Protein AF-A0ABD0JN03-F1 (afdb_monomer_lite)

Radius of gyration: 26.54 Å; chains: 1; bounding box: 59×42×80 Å

InterPro domains:
  IPR044917 DNA-directed primase/polymerase protein [PTHR31399] (2-122)

Sequence (162 aa):
MEGFTKSPYPEVDEFILHLVAADGRGGSIRRWRYFPEAEILSYDIVGYRFCYNIQRQHRSNNIKLIVDLKKGVWYQKCHDPDCQEVGFKSEEQPLPENTLLAHFFDSDFEEETPLGTADNQPAACGDFSAEETEEDAACLAALEETERRLASSDENHLIHDR

pLDDT: mean 76.83, std 19.13, range [36.06, 96.75]

Secondary structure (DSSP, 8-state):
-EESS--S-HHHHHHHHHHHHTTTT--EEEEEEEETTTTEEEEEEES--EETTTTEE-SSPPEEEEEETTTTEEEEEES-HHHHHTT--PPPEEPPGGGSHHHHTTT--------------------------HHHHHHHHHHHHHHHHHHTTTTS------

Structure (mmCIF, N/CA/C/O backbone):
data_AF-A0ABD0JN03-F1
#
_entry.id   AF-A0ABD0JN03-F1
#
loop_
_atom_site.group_PDB
_atom_site.id
_atom_site.type_symbol
_atom_site.label_atom_id
_atom_site.label_alt_id
_atom_site.label_comp_id
_atom_site.label_asym_id
_atom_site.label_entity_id
_atom_site.label_seq_id
_atom_site.pdbx_PDB_ins_code
_atom_site.Cartn_x
_atom_site.Cartn_y
_atom_site.Cartn_z
_atom_site.occupancy
_atom_site.B_iso_or_equiv
_atom_site.auth_seq_id
_atom_site.auth_comp_id
_atom_site.auth_asym_id
_atom_site.auth_atom_id
_atom_site.pdbx_PDB_model_num
ATOM 1 N N . MET A 1 1 ? -2.109 3.442 -14.443 1.00 89.75 1 MET A N 1
ATOM 2 C CA . MET A 1 1 ? -3.045 2.321 -14.729 1.00 89.75 1 MET A CA 1
ATOM 3 C C . MET A 1 1 ? -3.871 2.014 -13.484 1.00 89.75 1 MET A C 1
ATOM 5 O O . MET A 1 1 ? -3.416 2.333 -12.392 1.00 89.75 1 MET A O 1
ATOM 9 N N . GLU A 1 2 ? -5.061 1.424 -13.601 1.00 92.81 2 GLU A N 1
ATOM 10 C CA . GLU A 1 2 ? -5.835 0.946 -12.441 1.00 92.81 2 GLU A CA 1
ATOM 11 C C . GLU A 1 2 ? -6.653 -0.304 -12.779 1.00 92.81 2 GLU A C 1
ATOM 13 O O . GLU A 1 2 ? -6.955 -0.548 -13.947 1.00 92.81 2 GLU A O 1
ATOM 18 N N . GLY A 1 3 ? -7.010 -1.086 -11.758 1.00 90.94 3 GLY A N 1
ATOM 19 C CA . GLY A 1 3 ? -7.761 -2.327 -11.930 1.00 90.94 3 GLY A CA 1
ATOM 20 C C . GLY A 1 3 ? -8.305 -2.908 -10.625 1.00 90.94 3 GLY A C 1
ATOM 21 O O . GLY A 1 3 ? -8.080 -2.377 -9.537 1.00 90.94 3 GLY A O 1
ATOM 22 N N . PHE A 1 4 ? -9.065 -3.999 -10.754 1.00 91.56 4 PHE A N 1
ATOM 23 C CA . PHE A 1 4 ? -9.813 -4.638 -9.657 1.00 91.56 4 PHE A CA 1
ATOM 24 C C . PHE A 1 4 ? -9.433 -6.108 -9.420 1.00 91.56 4 PHE A C 1
ATOM 26 O O . PHE A 1 4 ? -9.951 -6.721 -8.495 1.00 91.56 4 PHE A O 1
ATOM 33 N N . THR A 1 5 ? -8.579 -6.689 -10.266 1.00 88.25 5 THR A N 1
ATOM 34 C CA . THR A 1 5 ? -8.213 -8.113 -10.218 1.00 88.25 5 THR A CA 1
ATOM 35 C C . THR A 1 5 ? -6.772 -8.300 -9.757 1.00 88.25 5 THR A C 1
ATOM 37 O O . THR A 1 5 ? -6.540 -8.475 -8.568 1.00 88.25 5 THR A O 1
ATOM 40 N N . LYS A 1 6 ? -5.819 -8.233 -10.687 1.00 89.50 6 LYS A N 1
ATOM 41 C CA . LYS A 1 6 ? -4.378 -8.281 -10.435 1.00 89.50 6 LYS A CA 1
ATOM 42 C C . LYS A 1 6 ? -3.725 -7.049 -11.035 1.00 89.50 6 LYS A C 1
ATOM 44 O O . LYS A 1 6 ? -4.176 -6.569 -12.081 1.00 89.50 6 LYS A O 1
ATOM 49 N N . SER A 1 7 ? -2.747 -6.502 -10.339 1.00 90.50 7 SER A N 1
ATOM 50 C CA . SER A 1 7 ? -1.900 -5.431 -10.827 1.00 90.50 7 SER A CA 1
ATOM 51 C C . SER A 1 7 ? -0.812 -5.990 -11.752 1.00 90.50 7 SER A C 1
ATOM 53 O O . SER A 1 7 ? -0.685 -7.210 -11.892 1.00 90.50 7 SER A O 1
ATOM 55 N N . PRO A 1 8 ? -0.030 -5.120 -12.416 1.00 88.94 8 PRO A N 1
ATOM 56 C CA . PRO A 1 8 ? 1.151 -5.538 -13.168 1.00 88.94 8 PRO A CA 1
ATOM 57 C C . PRO A 1 8 ? 2.241 -6.185 -12.298 1.00 88.94 8 PRO A C 1
ATOM 59 O O . PRO A 1 8 ? 3.171 -6.751 -12.853 1.00 88.94 8 PRO A O 1
ATOM 62 N N . TYR A 1 9 ? 2.118 -6.108 -10.967 1.00 90.31 9 TYR A N 1
ATOM 63 C CA . TYR A 1 9 ? 3.079 -6.617 -9.990 1.00 90.31 9 TYR A CA 1
ATOM 64 C C . TYR A 1 9 ? 2.407 -7.681 -9.105 1.00 90.31 9 TYR A C 1
ATOM 66 O O . TYR A 1 9 ? 2.004 -7.385 -7.972 1.00 90.31 9 TYR A O 1
ATOM 74 N N . PRO A 1 10 ? 2.215 -8.912 -9.615 1.00 89.81 10 PRO A N 1
ATOM 75 C CA . PRO A 1 10 ? 1.510 -9.966 -8.888 1.00 89.81 10 PRO A CA 1
ATOM 76 C C . PRO A 1 10 ? 2.198 -10.353 -7.571 1.00 89.81 10 PRO A C 1
ATOM 78 O O . PRO A 1 10 ? 1.514 -10.710 -6.615 1.00 89.81 10 PRO A O 1
ATOM 81 N N . GLU A 1 11 ? 3.520 -10.230 -7.478 1.00 90.31 11 GLU A N 1
ATOM 82 C CA . GLU A 1 11 ? 4.294 -10.513 -6.265 1.00 90.31 11 GLU A CA 1
ATOM 83 C C . GLU A 1 11 ? 3.955 -9.515 -5.148 1.00 90.31 11 GLU A C 1
ATOM 85 O O . GLU A 1 11 ? 3.788 -9.884 -3.982 1.00 90.31 11 GLU A O 1
ATOM 90 N N . VAL A 1 12 ? 3.787 -8.239 -5.513 1.00 91.69 12 VAL A N 1
ATOM 91 C CA . VAL A 1 12 ? 3.361 -7.184 -4.586 1.00 91.69 12 VAL A CA 1
ATOM 92 C C . VAL A 1 12 ? 1.904 -7.400 -4.180 1.00 91.69 12 VAL A C 1
ATOM 94 O O . VAL A 1 12 ? 1.579 -7.268 -2.999 1.00 91.69 12 VAL A O 1
ATOM 97 N N . ASP A 1 13 ? 1.026 -7.763 -5.119 1.00 92.81 13 ASP A N 1
ATOM 98 C CA . ASP A 1 13 ? -0.372 -8.094 -4.812 1.00 92.81 13 ASP A CA 1
ATOM 99 C C . ASP A 1 13 ? -0.458 -9.221 -3.774 1.00 92.81 13 ASP A C 1
ATOM 101 O O . ASP A 1 13 ? -1.200 -9.109 -2.795 1.00 92.81 13 ASP A O 1
ATOM 105 N N . GLU A 1 14 ? 0.306 -10.299 -3.971 1.00 91.19 14 GLU A N 1
ATOM 106 C CA . GLU A 1 14 ? 0.346 -11.436 -3.054 1.00 91.19 14 GLU A CA 1
ATOM 107 C C . GLU A 1 14 ? 0.844 -11.021 -1.674 1.00 91.19 14 GLU A C 1
ATOM 109 O O . GLU A 1 14 ? 0.207 -11.365 -0.678 1.00 91.19 14 GLU A O 1
ATOM 114 N N . PHE A 1 15 ? 1.922 -10.240 -1.585 1.00 91.94 15 PHE A N 1
ATOM 115 C CA . PHE A 1 15 ? 2.393 -9.712 -0.305 1.00 91.94 15 PHE A CA 1
ATOM 116 C C . PHE A 1 15 ? 1.307 -8.909 0.420 1.00 91.94 15 PHE A C 1
ATOM 118 O O . PHE A 1 15 ? 1.035 -9.147 1.600 1.00 91.94 15 PHE A O 1
ATOM 125 N N . ILE A 1 16 ? 0.640 -7.996 -0.290 1.00 92.88 16 ILE A N 1
ATOM 126 C CA . ILE A 1 16 ? -0.421 -7.167 0.285 1.00 92.88 16 ILE A CA 1
ATOM 127 C C . ILE A 1 16 ? -1.601 -8.028 0.745 1.00 92.88 16 ILE A C 1
ATOM 129 O O . ILE A 1 16 ? -2.134 -7.787 1.828 1.00 92.88 16 ILE A O 1
ATOM 133 N N . LEU A 1 17 ? -1.994 -9.043 -0.030 1.00 91.94 17 LEU A N 1
ATOM 134 C CA . LEU A 1 17 ? -3.045 -9.989 0.350 1.00 91.94 17 LEU A CA 1
ATOM 135 C C . LEU A 1 17 ? -2.677 -10.770 1.615 1.00 91.94 17 LEU A C 1
ATOM 137 O O . LEU A 1 17 ? -3.494 -10.837 2.533 1.00 91.94 17 LEU A O 1
ATOM 141 N N . HIS A 1 18 ? -1.457 -11.305 1.701 1.00 90.50 18 HIS A N 1
ATOM 142 C CA . HIS A 1 18 ? -0.980 -11.998 2.900 1.00 90.50 18 HIS A CA 1
ATOM 143 C C . HIS A 1 18 ? -0.975 -11.068 4.117 1.00 90.50 18 HIS A C 1
ATOM 145 O O . HIS A 1 18 ? -1.475 -11.451 5.175 1.00 90.50 18 HIS A O 1
ATOM 151 N N . LEU A 1 19 ? -0.503 -9.827 3.956 1.00 90.44 19 LEU A N 1
ATOM 152 C CA . LEU A 1 19 ? -0.471 -8.821 5.017 1.00 90.44 19 LEU A CA 1
ATOM 153 C C . LEU A 1 19 ? -1.868 -8.552 5.598 1.00 90.44 19 LEU A C 1
ATOM 155 O O . LEU A 1 19 ? -2.039 -8.519 6.815 1.00 90.44 19 LEU A O 1
ATOM 159 N N . VAL A 1 20 ? -2.882 -8.375 4.746 1.00 90.62 20 VAL A N 1
ATOM 160 C CA . VAL A 1 20 ? -4.250 -8.058 5.204 1.00 90.62 20 VAL A CA 1
ATOM 161 C C . VAL A 1 20 ? -5.061 -9.296 5.612 1.00 90.62 20 VAL A C 1
ATOM 163 O O . VAL A 1 20 ? -6.098 -9.164 6.273 1.00 90.62 20 VAL A O 1
ATOM 166 N N . ALA A 1 21 ? -4.606 -10.495 5.238 1.00 87.44 21 ALA A N 1
ATOM 167 C CA . ALA A 1 21 ? -5.214 -11.769 5.613 1.00 87.44 21 ALA A CA 1
ATOM 168 C C . ALA A 1 21 ? -4.648 -12.355 6.920 1.00 87.44 21 ALA A C 1
ATOM 170 O O . ALA A 1 21 ? -5.383 -13.057 7.618 1.00 87.44 21 ALA A O 1
ATOM 171 N N . ALA A 1 22 ? -3.392 -12.045 7.270 1.00 76.31 22 ALA A N 1
ATOM 172 C CA . ALA A 1 22 ? -2.656 -12.641 8.392 1.00 76.31 22 ALA A CA 1
ATOM 173 C C . ALA A 1 22 ? -3.396 -12.565 9.739 1.00 76.31 22 ALA A C 1
ATOM 175 O O . ALA A 1 22 ? -3.343 -13.498 10.535 1.00 76.31 22 ALA A O 1
ATOM 176 N N . ASP A 1 23 ? -4.165 -11.501 9.970 1.00 69.44 23 ASP A N 1
ATOM 177 C CA . ASP A 1 23 ? -4.866 -11.288 11.238 1.00 69.44 23 ASP A CA 1
ATOM 178 C C . ASP A 1 23 ? -6.206 -12.046 11.368 1.00 69.44 23 ASP A C 1
ATOM 180 O O . ASP A 1 23 ? -7.035 -11.700 12.217 1.00 69.44 23 ASP A O 1
ATOM 184 N N . GLY A 1 24 ? -6.495 -13.011 10.485 1.00 67.19 24 GLY A N 1
ATOM 185 C CA . GLY A 1 24 ? -7.767 -13.752 10.465 1.00 67.19 24 GLY A CA 1
ATOM 186 C C . GLY A 1 24 ? -8.989 -12.891 10.111 1.00 67.19 24 GLY A C 1
ATOM 187 O O . GLY A 1 24 ? -10.128 -13.347 10.190 1.00 67.19 24 GLY A O 1
ATOM 188 N N . ARG A 1 25 ? -8.760 -11.632 9.717 1.00 68.44 25 ARG A N 1
ATOM 189 C CA . ARG A 1 25 ? -9.789 -10.626 9.411 1.00 68.44 25 ARG A CA 1
ATOM 190 C C . ARG A 1 25 ? -10.250 -10.646 7.953 1.00 68.44 25 ARG A C 1
ATOM 192 O O . ARG A 1 25 ? -11.203 -9.949 7.621 1.00 68.44 25 ARG A O 1
ATOM 199 N N . GLY A 1 26 ? -9.615 -11.457 7.102 1.00 80.50 26 GLY A N 1
ATOM 200 C CA . GLY A 1 26 ? -10.048 -11.680 5.719 1.00 80.50 26 GLY A CA 1
ATOM 201 C C . GLY A 1 26 ? -10.038 -10.409 4.868 1.00 80.50 26 GLY A C 1
ATOM 202 O O . GLY A 1 26 ? -10.975 -10.173 4.106 1.00 80.50 26 GLY A O 1
ATOM 203 N N . GLY A 1 27 ? -9.018 -9.560 5.032 1.00 89.12 27 GLY A N 1
ATOM 204 C CA . GLY A 1 27 ? -8.853 -8.392 4.178 1.00 89.12 27 GLY A CA 1
ATOM 205 C C . GLY A 1 27 ? -8.651 -8.786 2.714 1.00 89.12 27 GLY A C 1
ATOM 206 O O . GLY A 1 27 ? -8.098 -9.841 2.415 1.00 89.12 27 GLY A O 1
ATOM 207 N N . SER A 1 28 ? -9.089 -7.932 1.794 1.00 91.81 28 SER A N 1
ATOM 208 C CA . SER A 1 28 ? -8.847 -8.115 0.364 1.00 91.81 28 SER A CA 1
ATOM 209 C C . SER A 1 28 ? -8.622 -6.788 -0.351 1.00 91.81 28 SER A C 1
ATOM 211 O O . SER A 1 28 ? -8.997 -5.711 0.128 1.00 91.81 28 SER A O 1
ATOM 213 N N . ILE A 1 29 ? -7.969 -6.864 -1.508 1.00 94.00 29 ILE A N 1
ATOM 214 C CA . ILE A 1 29 ? -7.730 -5.715 -2.377 1.00 94.00 29 ILE A CA 1
ATOM 215 C C . ILE A 1 29 ? -9.015 -5.444 -3.158 1.00 94.00 29 ILE A C 1
ATOM 217 O O . ILE A 1 29 ? -9.472 -6.277 -3.935 1.00 94.00 29 ILE A O 1
ATOM 221 N N . ARG A 1 30 ? -9.609 -4.263 -2.963 1.00 93.94 30 ARG A N 1
ATOM 222 C CA . ARG A 1 30 ? -10.774 -3.827 -3.747 1.00 93.94 30 ARG A CA 1
ATOM 223 C C . ARG A 1 30 ? -10.352 -3.267 -5.095 1.00 93.94 30 ARG A C 1
ATOM 225 O O . ARG A 1 30 ? -11.044 -3.474 -6.082 1.00 93.94 30 ARG A O 1
ATOM 232 N N . ARG A 1 31 ? -9.291 -2.465 -5.105 1.00 95.25 31 ARG A N 1
ATOM 233 C CA . ARG A 1 31 ? -8.791 -1.764 -6.288 1.00 95.25 31 ARG A CA 1
ATOM 234 C C . ARG A 1 31 ? -7.313 -1.467 -6.102 1.00 95.25 31 ARG A C 1
ATOM 236 O O . ARG A 1 31 ? -6.904 -1.084 -5.006 1.00 95.25 31 ARG A O 1
ATOM 243 N N . TRP A 1 32 ? -6.555 -1.558 -7.181 1.00 96.56 32 TRP A N 1
ATOM 244 C CA . TRP A 1 32 ? -5.181 -1.085 -7.256 1.00 96.56 32 TRP A CA 1
ATOM 245 C C . TRP A 1 32 ? -5.069 0.053 -8.275 1.00 96.56 32 TRP A C 1
ATOM 247 O O . TRP A 1 32 ? -5.846 0.150 -9.231 1.00 96.56 32 TRP A O 1
ATOM 257 N N . ARG A 1 33 ? -4.090 0.928 -8.067 1.00 95.94 33 ARG A N 1
ATOM 258 C CA . ARG A 1 33 ? -3.698 1.978 -9.005 1.00 95.94 33 ARG A CA 1
ATOM 259 C C . ARG A 1 33 ? -2.186 2.090 -9.036 1.00 95.94 33 ARG A C 1
ATOM 261 O O . ARG A 1 33 ? -1.567 2.209 -7.986 1.00 95.94 33 ARG A O 1
ATOM 268 N N . TYR A 1 34 ? -1.635 2.101 -10.238 1.00 94.88 34 TYR A N 1
ATOM 269 C CA . TYR A 1 34 ? -0.217 2.272 -10.500 1.00 94.88 34 TYR A CA 1
ATOM 270 C C . TYR A 1 34 ? 0.054 3.634 -11.145 1.00 94.88 34 TYR A C 1
ATOM 272 O O . TYR A 1 34 ? -0.600 3.995 -12.135 1.00 94.88 34 TYR A O 1
ATOM 280 N N . PHE A 1 35 ? 1.006 4.363 -10.569 1.00 94.31 35 PHE A N 1
ATOM 281 C CA . PHE A 1 35 ? 1.508 5.655 -11.025 1.00 94.31 35 PHE A CA 1
ATOM 282 C C . PHE A 1 35 ? 2.931 5.462 -11.568 1.00 94.31 35 PHE A C 1
ATOM 284 O O . PHE A 1 35 ? 3.859 5.397 -10.761 1.00 94.31 35 PHE A O 1
ATOM 291 N N . PRO A 1 36 ? 3.110 5.334 -12.894 1.00 88.38 36 PRO A N 1
ATOM 292 C CA . PRO A 1 36 ? 4.409 5.017 -13.485 1.00 88.38 36 PRO A CA 1
ATOM 293 C C . PRO A 1 36 ? 5.442 6.128 -13.277 1.00 88.38 36 PRO A C 1
ATOM 295 O O . PRO A 1 36 ? 6.607 5.831 -13.069 1.00 88.38 36 PRO A O 1
ATOM 298 N N . GLU A 1 37 ? 5.035 7.400 -13.239 1.00 90.00 37 GLU A N 1
ATOM 299 C CA . GLU A 1 37 ? 5.966 8.530 -13.087 1.00 90.00 37 GLU A CA 1
ATOM 300 C C . GLU A 1 37 ? 6.677 8.544 -11.728 1.00 90.00 37 GLU A C 1
ATOM 302 O O . GLU A 1 37 ? 7.766 9.096 -11.595 1.00 90.00 37 GLU A O 1
ATOM 307 N N . ALA A 1 38 ? 6.032 7.977 -10.709 1.00 90.25 38 ALA A N 1
ATOM 308 C CA . ALA A 1 38 ? 6.567 7.887 -9.357 1.00 90.25 38 ALA A CA 1
ATOM 309 C C . ALA A 1 38 ? 6.909 6.446 -8.953 1.00 90.25 38 ALA A C 1
ATOM 311 O O . ALA A 1 38 ? 7.371 6.248 -7.837 1.00 90.25 38 ALA A O 1
ATOM 312 N N . GLU A 1 39 ? 6.628 5.462 -9.814 1.00 91.31 39 GLU A N 1
ATOM 313 C CA . GLU A 1 39 ? 6.721 4.026 -9.514 1.00 91.31 39 GLU A CA 1
ATOM 314 C C . GLU A 1 39 ? 5.975 3.637 -8.223 1.00 91.31 39 GLU A C 1
ATOM 316 O O . GLU A 1 39 ? 6.424 2.830 -7.409 1.00 91.31 39 GLU A O 1
ATOM 321 N N . ILE A 1 40 ? 4.790 4.229 -8.029 1.00 93.94 40 ILE A N 1
ATOM 322 C CA . ILE A 1 40 ? 3.964 4.012 -6.836 1.00 93.94 40 ILE A CA 1
ATOM 323 C C . ILE A 1 40 ? 2.769 3.127 -7.172 1.00 93.94 40 ILE A C 1
ATOM 325 O O . ILE A 1 40 ? 1.955 3.463 -8.040 1.00 93.94 40 ILE A O 1
ATOM 329 N N . LEU A 1 41 ? 2.582 2.059 -6.395 1.00 95.06 41 LEU A N 1
ATOM 330 C CA . LEU A 1 41 ? 1.314 1.344 -6.308 1.00 95.06 41 LEU A CA 1
ATOM 331 C C . LEU A 1 41 ? 0.485 1.795 -5.117 1.00 95.06 41 LEU A C 1
ATOM 333 O O . LEU A 1 41 ? 0.964 2.093 -4.028 1.00 95.06 41 LEU A O 1
ATOM 337 N N . SER A 1 42 ? -0.819 1.837 -5.333 1.00 96.44 42 SER A N 1
ATOM 338 C CA . SER A 1 42 ? -1.782 2.254 -4.337 1.00 96.44 42 SER A CA 1
ATOM 339 C C . SER A 1 42 ? -2.954 1.290 -4.306 1.00 96.44 42 SER A C 1
ATOM 341 O O . SER A 1 42 ? -3.656 1.134 -5.302 1.00 96.44 42 SER A O 1
ATOM 343 N N . TYR A 1 43 ? -3.190 0.693 -3.143 1.00 96.25 43 TYR A N 1
ATOM 344 C CA . TYR A 1 43 ? -4.206 -0.323 -2.920 1.00 96.25 43 TYR A CA 1
ATOM 345 C C . TYR A 1 43 ? -5.293 0.188 -1.987 1.00 96.25 43 TYR A C 1
ATOM 347 O O . TYR A 1 43 ? -5.023 0.580 -0.851 1.00 96.25 43 TYR A O 1
ATOM 355 N N . ASP A 1 44 ? -6.536 0.144 -2.454 1.00 95.25 44 ASP A N 1
ATOM 356 C CA . ASP A 1 44 ? -7.709 0.335 -1.611 1.00 95.25 44 ASP A CA 1
ATOM 357 C C . ASP A 1 44 ? -8.113 -1.017 -1.015 1.00 95.25 44 ASP A C 1
ATOM 359 O O . ASP A 1 44 ? -8.502 -1.937 -1.740 1.00 95.25 44 ASP A O 1
ATOM 363 N N . ILE A 1 45 ? -8.037 -1.131 0.310 1.00 94.31 45 ILE A N 1
ATOM 364 C CA . ILE A 1 45 ? -8.294 -2.383 1.030 1.00 94.31 45 ILE A CA 1
ATOM 365 C C . ILE A 1 45 ? -9.740 -2.419 1.537 1.00 94.31 45 ILE A C 1
ATOM 367 O O . ILE A 1 45 ? -10.326 -1.396 1.898 1.00 94.31 45 ILE A O 1
ATOM 371 N N . VAL A 1 46 ? -10.341 -3.604 1.568 1.00 91.50 46 VAL A N 1
ATOM 372 C CA . VAL A 1 46 ? -11.630 -3.892 2.219 1.00 91.50 46 VAL A CA 1
ATOM 373 C C . VAL A 1 46 ? -11.457 -5.045 3.205 1.00 91.50 46 VAL A C 1
ATOM 375 O O . VAL A 1 46 ? -10.487 -5.786 3.127 1.00 91.50 46 VAL A O 1
ATOM 378 N N . GLY A 1 47 ? -12.355 -5.176 4.185 1.00 88.25 47 GLY A N 1
ATOM 379 C CA . GLY A 1 47 ? -12.283 -6.237 5.206 1.00 88.25 47 GLY A CA 1
ATOM 380 C C . GLY A 1 47 ? -11.206 -6.028 6.282 1.00 88.25 47 GLY A C 1
ATOM 381 O O . GLY A 1 47 ? -11.372 -6.483 7.406 1.00 88.25 47 GLY A O 1
ATOM 382 N N . TYR A 1 48 ? -10.167 -5.239 5.999 1.00 90.31 48 TYR A N 1
ATOM 383 C CA . TYR A 1 48 ? -9.129 -4.857 6.955 1.00 90.31 48 TYR A CA 1
ATOM 384 C C . TYR A 1 48 ? -9.098 -3.332 7.145 1.00 90.31 48 TYR A C 1
ATOM 386 O O . TYR A 1 48 ? -8.889 -2.574 6.200 1.00 90.31 48 TYR A O 1
ATOM 394 N N . ARG A 1 49 ? -9.373 -2.872 8.375 1.00 91.88 49 ARG A N 1
ATOM 395 C CA . ARG A 1 49 ? -9.559 -1.444 8.728 1.00 91.88 49 ARG A CA 1
ATOM 396 C C . ARG A 1 49 ? -8.676 -0.971 9.882 1.00 91.88 49 ARG A C 1
ATOM 398 O O . ARG A 1 49 ? -8.974 0.047 10.506 1.00 91.88 49 ARG A O 1
ATOM 405 N N . PHE A 1 50 ? -7.655 -1.746 10.232 1.00 91.75 50 PHE A N 1
ATOM 406 C CA . PHE A 1 50 ? -6.773 -1.407 11.341 1.00 91.75 50 PHE A CA 1
ATOM 407 C C . PHE A 1 50 ? -5.895 -0.215 10.968 1.00 91.75 50 PHE A C 1
ATOM 409 O O . PHE A 1 50 ? -5.201 -0.266 9.958 1.00 91.75 50 PHE A O 1
ATOM 416 N N . CYS A 1 51 ? -5.930 0.838 11.777 1.00 93.25 51 CYS A N 1
ATOM 417 C CA . CYS A 1 51 ? -5.157 2.048 11.559 1.00 93.25 51 CYS A CA 1
ATOM 418 C C . CYS A 1 51 ? -4.008 2.140 12.553 1.00 93.25 51 CYS A C 1
ATOM 420 O O . CYS A 1 51 ? -4.231 2.093 13.765 1.00 93.25 51 CYS A O 1
ATOM 422 N N . TYR A 1 52 ? -2.794 2.326 12.038 1.00 92.88 52 TYR A N 1
ATOM 423 C CA . TYR A 1 52 ? -1.592 2.469 12.853 1.00 92.88 52 TYR A CA 1
ATOM 424 C C . TYR A 1 52 ? -1.535 3.805 13.609 1.00 92.88 52 TYR A C 1
ATOM 426 O O . TYR A 1 52 ? -0.887 3.864 14.646 1.00 92.88 52 TYR A O 1
ATOM 434 N N . ASN A 1 53 ? -2.257 4.844 13.164 1.00 92.56 53 ASN A N 1
ATOM 435 C CA . ASN A 1 53 ? -2.302 6.146 13.850 1.00 92.56 53 ASN A CA 1
ATOM 436 C C . ASN A 1 53 ? -2.965 6.046 15.229 1.00 92.56 53 ASN A C 1
ATOM 438 O O . ASN A 1 53 ? -2.427 6.456 16.248 1.00 92.56 53 ASN A O 1
ATOM 442 N N . ILE A 1 54 ? -4.173 5.483 15.239 1.00 91.44 54 ILE A N 1
ATOM 443 C CA . ILE A 1 54 ? -5.042 5.384 16.420 1.00 91.44 54 ILE A CA 1
ATOM 444 C C . ILE A 1 54 ? -4.947 4.013 17.101 1.00 91.44 54 ILE A C 1
ATOM 446 O O . ILE A 1 54 ? -5.646 3.775 18.084 1.00 91.44 54 ILE A O 1
ATOM 450 N N . GLN A 1 55 ? -4.149 3.100 16.534 1.00 92.19 55 GLN A N 1
ATOM 451 C CA . GLN A 1 55 ? -3.932 1.722 16.993 1.00 92.19 55 GLN A CA 1
ATOM 452 C C . GLN A 1 55 ? -5.229 0.923 17.210 1.00 92.19 55 GLN A C 1
ATOM 454 O O . GLN A 1 55 ? -5.340 0.079 18.098 1.00 92.19 55 GLN A O 1
ATOM 459 N N . ARG A 1 56 ? -6.246 1.190 16.385 1.00 91.38 56 ARG A N 1
ATOM 460 C CA . ARG A 1 56 ? -7.550 0.513 16.422 1.00 91.38 56 ARG A CA 1
ATOM 461 C C . ARG A 1 56 ? -8.185 0.477 15.040 1.00 91.38 56 ARG A C 1
ATOM 463 O O . ARG A 1 56 ? -7.719 1.118 14.102 1.00 91.38 56 ARG A O 1
ATOM 470 N N . GLN A 1 57 ? -9.284 -0.259 14.913 1.00 90.00 57 GLN A N 1
ATOM 471 C CA . GLN A 1 57 ? -10.044 -0.291 13.667 1.00 90.00 57 GLN A CA 1
ATOM 472 C C . GLN A 1 57 ? -10.899 0.968 13.485 1.00 90.00 57 GLN A C 1
ATOM 474 O O . GLN A 1 57 ? -11.540 1.452 14.428 1.00 90.00 57 GLN A O 1
ATOM 479 N N . HIS A 1 58 ? -10.946 1.472 12.253 1.00 90.94 58 HIS A N 1
ATOM 480 C CA . HIS A 1 58 ? -11.937 2.467 11.852 1.00 90.94 58 HIS A CA 1
ATOM 481 C C . HIS A 1 58 ? -13.340 1.855 11.808 1.00 90.94 58 HIS A C 1
ATOM 483 O O . HIS A 1 58 ? -13.530 0.696 11.437 1.00 90.94 58 HIS A O 1
ATOM 489 N N . ARG A 1 59 ? -14.348 2.662 12.160 1.00 87.12 59 ARG A N 1
ATOM 490 C CA . ARG A 1 59 ? -15.746 2.212 12.250 1.00 87.12 59 ARG A CA 1
ATOM 491 C C . ARG A 1 59 ? -16.349 1.911 10.875 1.00 87.12 59 ARG A C 1
ATOM 493 O O . ARG A 1 59 ? -16.984 0.875 10.698 1.00 87.12 59 ARG A O 1
ATOM 500 N N . SER A 1 60 ? -16.111 2.795 9.907 1.00 85.88 60 SER A N 1
ATOM 501 C CA . SER A 1 60 ? -16.719 2.715 8.569 1.00 85.88 60 SER A CA 1
ATOM 502 C C . SER A 1 60 ? -15.731 2.945 7.430 1.00 85.88 60 SER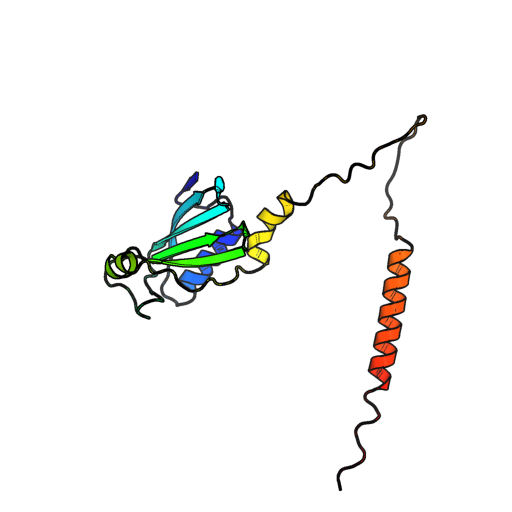 A C 1
ATOM 504 O O . SER A 1 60 ? -15.968 2.472 6.321 1.00 85.88 60 SER A O 1
ATOM 506 N N . ASN A 1 61 ? -14.629 3.644 7.701 1.00 90.00 61 ASN A N 1
ATOM 507 C CA . ASN A 1 61 ? -13.631 3.966 6.694 1.00 90.00 61 ASN A CA 1
ATOM 508 C C . ASN A 1 61 ? -12.632 2.827 6.526 1.00 90.00 61 ASN A C 1
ATOM 510 O O . ASN A 1 61 ? -12.315 2.096 7.465 1.00 90.00 61 ASN A O 1
ATOM 514 N N . ASN A 1 62 ? -12.144 2.684 5.302 1.00 91.62 62 ASN A N 1
ATOM 515 C CA . ASN A 1 62 ? -11.126 1.707 4.969 1.00 91.62 62 ASN A CA 1
ATOM 516 C C . ASN A 1 62 ? -9.734 2.338 5.017 1.00 91.62 62 ASN A C 1
ATOM 518 O O . ASN A 1 62 ? -9.580 3.563 5.025 1.00 91.62 62 ASN A O 1
ATOM 522 N N . ILE A 1 63 ? -8.717 1.485 5.003 1.00 94.06 63 ILE A N 1
ATOM 523 C CA . ILE A 1 63 ? -7.334 1.921 4.842 1.00 94.06 63 ILE A CA 1
ATOM 524 C C . ILE A 1 63 ? -6.911 1.861 3.374 1.00 94.06 63 ILE A C 1
ATOM 526 O O . ILE A 1 63 ? -7.559 1.231 2.531 1.00 94.06 63 ILE A O 1
ATOM 530 N N . LYS A 1 64 ? -5.783 2.501 3.101 1.00 95.25 64 LYS A N 1
ATOM 531 C CA . LYS A 1 64 ? -5.068 2.455 1.840 1.00 95.25 64 LYS A CA 1
ATOM 532 C C . LYS A 1 64 ? -3.632 2.032 2.109 1.00 95.25 64 LYS A C 1
ATOM 534 O O . LYS A 1 64 ? -3.000 2.566 3.018 1.00 95.25 64 LYS A O 1
ATOM 539 N N . LEU A 1 65 ? -3.114 1.107 1.318 1.00 95.81 65 LEU A N 1
ATOM 540 C CA . LEU A 1 65 ? -1.701 0.745 1.358 1.00 95.81 65 LEU A CA 1
ATOM 541 C C . LEU A 1 65 ? -1.014 1.358 0.145 1.00 95.81 65 LEU A C 1
ATOM 543 O O . LEU A 1 65 ? -1.530 1.287 -0.971 1.00 95.81 65 LEU A O 1
ATOM 547 N N . ILE A 1 66 ? 0.103 2.032 0.382 1.00 96.75 66 ILE A N 1
ATOM 548 C CA . ILE A 1 66 ? 0.928 2.637 -0.657 1.00 96.75 66 ILE A CA 1
ATOM 549 C C . ILE A 1 66 ? 2.245 1.885 -0.694 1.00 96.75 66 ILE A C 1
ATOM 551 O O . ILE A 1 66 ? 2.848 1.668 0.351 1.00 96.75 66 ILE A O 1
ATOM 555 N N . VAL A 1 67 ? 2.671 1.517 -1.890 1.00 95.56 67 VAL A N 1
ATOM 556 C CA . VAL A 1 67 ? 3.912 0.807 -2.158 1.00 95.56 67 VAL A CA 1
ATOM 557 C C . VAL A 1 67 ? 4.748 1.688 -3.075 1.00 95.56 67 VAL A C 1
ATOM 559 O O . VAL A 1 67 ? 4.280 2.090 -4.137 1.00 95.56 67 VAL A O 1
ATOM 562 N N . ASP A 1 68 ? 5.946 2.030 -2.630 1.00 93.88 68 ASP A N 1
ATOM 563 C CA . ASP A 1 68 ? 6.967 2.749 -3.385 1.00 93.88 68 ASP A CA 1
ATOM 564 C C . ASP A 1 68 ? 7.958 1.700 -3.901 1.00 93.88 68 ASP A C 1
ATOM 566 O O . ASP A 1 68 ? 8.742 1.150 -3.123 1.00 93.88 68 ASP A O 1
ATOM 570 N N . LEU A 1 69 ? 7.853 1.362 -5.191 1.00 89.75 69 LEU A N 1
ATOM 571 C CA . LEU A 1 69 ? 8.667 0.306 -5.798 1.00 89.75 69 LEU A CA 1
ATOM 572 C C . LEU A 1 69 ? 10.132 0.729 -5.905 1.00 89.75 69 LEU A C 1
ATOM 574 O O . LEU A 1 69 ? 11.014 -0.084 -5.651 1.00 89.75 69 LEU A O 1
ATOM 578 N N . LYS A 1 70 ? 10.379 2.015 -6.169 1.00 87.69 70 LYS A N 1
ATOM 579 C CA . LYS A 1 70 ? 11.720 2.587 -6.294 1.00 87.69 70 LYS A CA 1
ATOM 580 C C . LYS A 1 70 ? 12.533 2.464 -5.012 1.00 87.69 70 LYS A C 1
ATOM 582 O O . LYS A 1 70 ? 13.733 2.212 -5.041 1.00 87.69 70 LYS A O 1
ATOM 587 N N . LYS A 1 71 ? 11.883 2.701 -3.873 1.00 89.19 71 LYS A N 1
ATOM 588 C CA . LYS A 1 71 ? 12.511 2.568 -2.551 1.00 89.19 71 LYS A CA 1
ATOM 589 C C . LYS A 1 71 ? 12.391 1.168 -1.966 1.00 89.19 71 LYS A C 1
ATOM 591 O O . LYS A 1 71 ? 13.025 0.895 -0.952 1.00 89.19 71 LYS A O 1
ATOM 596 N N . GLY A 1 72 ? 11.535 0.325 -2.536 1.00 90.31 72 GLY A N 1
ATOM 597 C CA . GLY A 1 72 ? 11.218 -0.974 -1.970 1.00 90.31 72 GLY A CA 1
ATOM 598 C C . GLY A 1 72 ? 10.548 -0.880 -0.599 1.00 90.31 72 GLY A C 1
ATOM 599 O O . GLY A 1 72 ? 10.831 -1.688 0.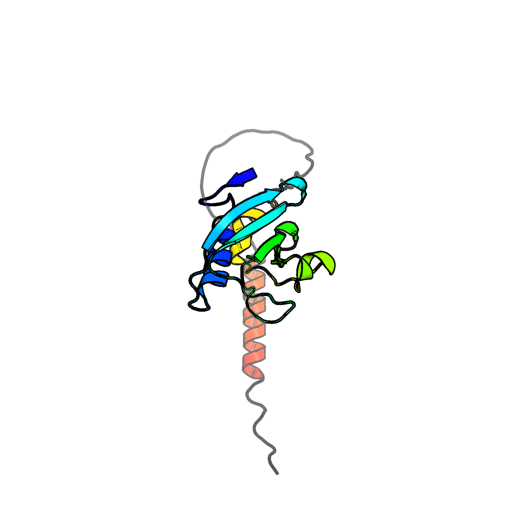281 1.00 90.31 72 GLY A O 1
ATOM 600 N N . VAL A 1 73 ? 9.689 0.119 -0.377 1.00 93.69 73 VAL A N 1
ATOM 601 C CA . VAL A 1 73 ? 8.993 0.303 0.907 1.00 93.69 73 VAL A CA 1
ATOM 602 C C . VAL A 1 73 ? 7.493 0.417 0.716 1.00 93.69 73 VAL A C 1
ATOM 604 O O . VAL A 1 73 ? 6.995 0.822 -0.332 1.00 93.69 73 VAL A O 1
ATOM 607 N N . TRP A 1 74 ? 6.743 0.118 1.766 1.00 95.62 74 TRP A N 1
ATOM 608 C CA . TRP A 1 74 ? 5.310 0.338 1.814 1.00 95.62 74 TRP A CA 1
ATOM 609 C C . TRP A 1 74 ? 4.909 1.065 3.093 1.00 95.62 74 TRP A C 1
ATOM 611 O O . TRP A 1 74 ? 5.605 1.037 4.106 1.00 95.62 74 TRP A O 1
ATOM 621 N N . TYR A 1 75 ? 3.779 1.759 3.042 1.00 96.31 75 TYR A N 1
ATOM 622 C CA . TYR A 1 75 ? 3.214 2.459 4.187 1.00 96.31 75 TYR A CA 1
ATOM 623 C C . TYR A 1 75 ? 1.692 2.556 4.079 1.00 96.31 75 TYR A C 1
ATOM 625 O O . TYR A 1 75 ? 1.091 2.478 3.003 1.00 96.31 75 TYR A O 1
ATOM 633 N N . GLN A 1 76 ? 1.045 2.759 5.218 1.00 95.75 76 GLN A N 1
ATOM 634 C CA . GLN A 1 76 ? -0.393 2.916 5.338 1.00 95.75 76 GLN A CA 1
ATOM 635 C C . GLN A 1 76 ? -0.805 4.391 5.290 1.00 95.75 76 GLN A C 1
ATOM 637 O O . GLN A 1 76 ? -0.200 5.269 5.909 1.00 95.75 76 GLN A O 1
ATOM 642 N N . LYS A 1 77 ? -1.922 4.632 4.608 1.00 95.94 77 LYS A N 1
ATOM 643 C CA . LYS A 1 77 ? -2.762 5.827 4.724 1.00 95.94 77 LYS A CA 1
ATOM 644 C C . LYS A 1 77 ? -4.194 5.410 5.052 1.00 95.94 77 LYS A C 1
ATOM 646 O O . LYS A 1 77 ? -4.573 4.256 4.863 1.00 95.94 77 LYS A O 1
ATOM 651 N N . CYS A 1 78 ? -5.015 6.342 5.521 1.00 94.88 78 CYS A N 1
ATOM 652 C CA . CYS A 1 78 ? -6.418 6.070 5.838 1.00 94.88 78 CYS A CA 1
ATOM 653 C C . CYS A 1 78 ? -7.360 6.941 5.001 1.00 94.88 78 CYS A C 1
ATOM 655 O O . CYS A 1 78 ? -7.021 8.062 4.621 1.00 94.88 78 CYS A O 1
ATOM 657 N N . HIS A 1 79 ? -8.559 6.421 4.727 1.00 92.50 79 HIS A N 1
ATOM 658 C CA . HIS A 1 79 ? -9.660 7.203 4.142 1.00 92.50 79 HIS A CA 1
ATOM 659 C C . HIS A 1 79 ? -10.459 7.979 5.196 1.00 92.50 79 HIS A C 1
ATOM 661 O O . HIS A 1 79 ? -11.436 8.643 4.878 1.00 92.50 79 HIS A O 1
ATOM 667 N N . ASP A 1 80 ? -10.070 7.854 6.460 1.00 92.88 80 ASP A N 1
ATOM 668 C CA . ASP A 1 80 ? -10.733 8.494 7.584 1.00 92.88 80 ASP A CA 1
ATOM 669 C C . ASP A 1 80 ? -10.387 9.992 7.647 1.00 92.88 80 ASP A C 1
ATOM 671 O O . ASP A 1 80 ? -9.200 10.323 7.568 1.00 92.88 80 ASP A O 1
ATOM 675 N N . PRO A 1 81 ? -11.382 10.891 7.771 1.00 91.62 81 PRO A N 1
ATOM 676 C CA . PRO A 1 81 ? -11.159 12.334 7.705 1.00 91.62 81 PRO A CA 1
ATOM 677 C C . PRO A 1 81 ? -10.224 12.820 8.813 1.00 91.62 81 PRO A C 1
ATOM 679 O O . PRO A 1 81 ? -9.324 13.601 8.524 1.00 91.62 81 PRO A O 1
ATOM 682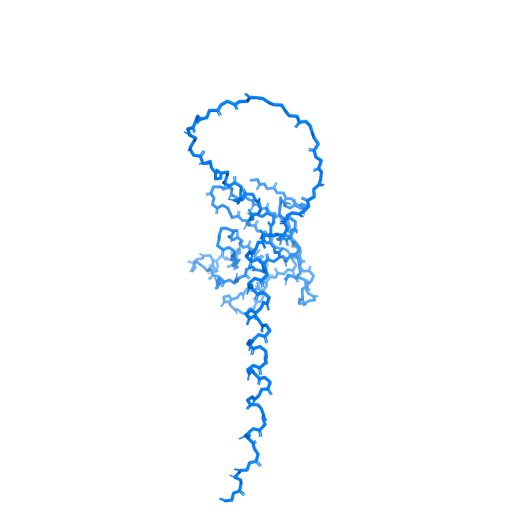 N N . ASP A 1 82 ? -10.344 12.273 10.026 1.00 92.75 82 ASP A N 1
ATOM 683 C CA . ASP A 1 82 ? -9.491 12.641 11.162 1.00 92.75 82 ASP A CA 1
ATOM 684 C C . ASP A 1 82 ? -8.019 12.297 10.875 1.00 92.75 82 ASP A C 1
ATOM 686 O O . ASP A 1 82 ? -7.103 13.041 11.218 1.00 92.75 82 ASP A O 1
ATOM 690 N N . CYS A 1 83 ? -7.772 11.173 10.192 1.00 93.12 83 CYS A N 1
ATOM 691 C CA . CYS A 1 83 ? -6.424 10.785 9.771 1.00 93.12 83 CYS A CA 1
ATOM 692 C C . CYS A 1 83 ? -5.918 11.621 8.589 1.00 93.12 83 CYS A C 1
ATOM 694 O O . CYS A 1 83 ? -4.718 11.866 8.487 1.00 93.12 83 CYS A O 1
ATOM 696 N N . GLN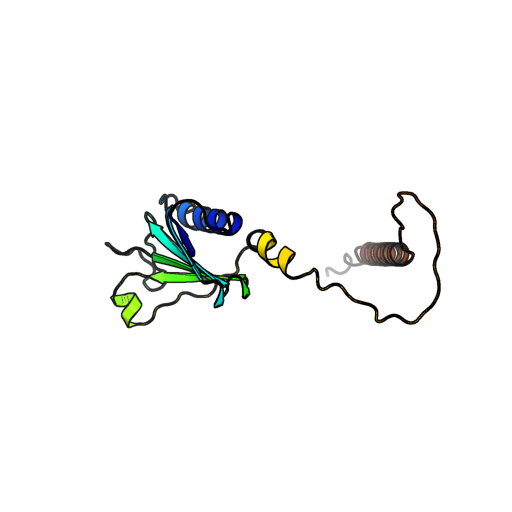 A 1 84 ? -6.799 12.040 7.683 1.00 92.75 84 GLN A N 1
ATOM 697 C CA . GLN A 1 84 ? -6.418 12.874 6.543 1.00 92.75 84 GLN A CA 1
ATOM 698 C C . GLN A 1 84 ? -6.106 14.310 6.958 1.00 92.75 84 GLN A C 1
ATOM 700 O O . GLN A 1 84 ? -5.165 14.890 6.421 1.00 92.75 84 GLN A O 1
ATOM 705 N N . GLU A 1 85 ? -6.842 14.856 7.925 1.00 93.88 85 GLU A N 1
ATOM 706 C CA . GLU A 1 85 ? -6.647 16.215 8.439 1.00 93.88 85 GLU A CA 1
ATOM 707 C C . GLU A 1 85 ? -5.258 16.390 9.060 1.00 93.88 85 GLU A C 1
ATOM 709 O O . GLU A 1 85 ? -4.572 17.372 8.787 1.00 93.88 85 GLU A O 1
ATOM 714 N N . VAL A 1 86 ? -4.789 15.389 9.809 1.00 93.38 86 VAL A N 1
ATOM 715 C CA . VAL A 1 86 ? -3.427 15.378 10.369 1.00 93.38 86 VAL A CA 1
ATOM 716 C C . VAL A 1 86 ? -2.358 14.936 9.362 1.00 93.38 86 VAL A C 1
ATOM 718 O O . VAL A 1 86 ? -1.185 14.841 9.713 1.00 93.38 86 VAL A O 1
ATOM 721 N N . GLY A 1 87 ? -2.742 14.628 8.119 1.00 92.75 87 GLY A N 1
ATOM 722 C CA . GLY A 1 87 ? -1.824 14.156 7.084 1.00 92.75 87 GLY A CA 1
ATOM 723 C C . GLY A 1 87 ? -1.181 12.805 7.407 1.00 92.75 87 GLY A C 1
ATOM 724 O O . GLY A 1 87 ? -0.025 12.580 7.047 1.00 92.75 87 GLY A O 1
ATOM 725 N N . PHE A 1 88 ? -1.903 11.910 8.091 1.00 93.56 88 PHE A N 1
ATOM 726 C CA . PHE A 1 88 ? -1.344 10.658 8.594 1.00 93.56 88 PHE A CA 1
ATOM 727 C C . PHE A 1 88 ? -0.722 9.805 7.481 1.00 93.56 88 PHE A C 1
ATOM 729 O O . PHE A 1 88 ? -1.354 9.464 6.472 1.00 93.56 88 PHE A O 1
ATOM 736 N N . LYS A 1 89 ? 0.518 9.398 7.738 1.00 94.88 89 LYS A N 1
ATOM 737 C CA . LYS A 1 89 ? 1.292 8.415 6.991 1.00 94.88 89 LYS A CA 1
ATOM 738 C C . LYS A 1 89 ? 1.993 7.542 8.030 1.00 94.88 89 LYS A C 1
ATOM 740 O O . LYS A 1 89 ? 2.657 8.086 8.909 1.00 94.88 89 LYS A O 1
ATOM 745 N N . SER A 1 90 ? 1.822 6.223 7.955 1.00 94.00 90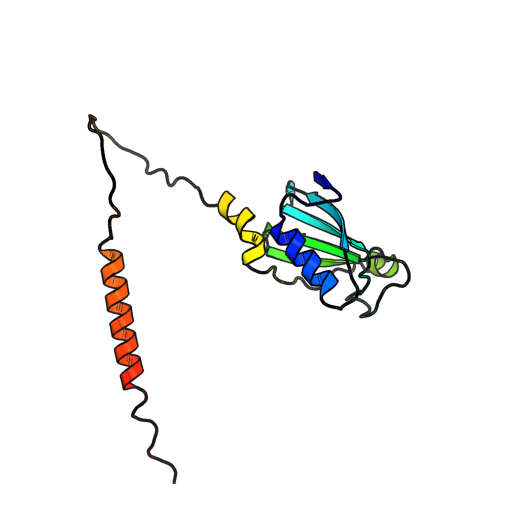 SER A N 1
ATOM 746 C CA . SER A 1 90 ? 2.553 5.326 8.857 1.00 94.00 90 SER A CA 1
ATOM 747 C C . SER A 1 90 ? 4.052 5.342 8.566 1.00 94.00 90 SER A C 1
ATOM 749 O O . SER A 1 90 ? 4.491 5.830 7.521 1.00 94.00 90 SER A O 1
ATOM 751 N N . GLU A 1 91 ? 4.820 4.732 9.465 1.00 94.44 91 GLU A N 1
ATOM 752 C CA . GLU A 1 91 ? 6.216 4.397 9.200 1.00 94.44 91 GLU A CA 1
ATOM 753 C C . GLU A 1 91 ? 6.344 3.594 7.902 1.00 94.44 91 GLU A C 1
ATOM 755 O O . GLU A 1 91 ? 5.461 2.803 7.544 1.00 94.44 91 GLU A O 1
ATOM 760 N N . GLU A 1 92 ? 7.437 3.851 7.190 1.00 95.88 92 GLU A N 1
ATOM 761 C CA . GLU A 1 92 ? 7.816 3.103 6.000 1.00 95.88 92 GLU A CA 1
ATOM 762 C C . GLU A 1 92 ? 8.346 1.743 6.452 1.00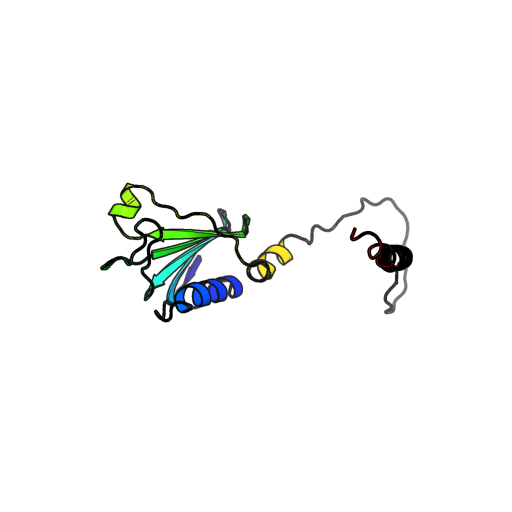 95.88 92 GLU A C 1
ATOM 764 O O . GLU A 1 92 ? 9.192 1.654 7.341 1.00 95.88 92 GLU A O 1
ATOM 769 N N . GLN A 1 93 ? 7.795 0.681 5.883 1.00 93.88 93 GLN A N 1
ATOM 770 C CA . GLN A 1 93 ? 8.197 -0.690 6.150 1.00 93.88 93 GLN A CA 1
ATOM 771 C C . GLN A 1 93 ? 8.837 -1.261 4.888 1.00 93.88 93 GLN A C 1
ATOM 773 O O . GLN A 1 93 ? 8.323 -1.015 3.793 1.00 93.88 93 GLN A O 1
ATOM 778 N N . PRO A 1 94 ? 9.941 -2.013 5.009 1.00 92.25 94 PRO A N 1
ATOM 779 C CA . PRO A 1 94 ? 10.572 -2.617 3.849 1.00 92.25 94 PRO A CA 1
ATOM 780 C C . PRO A 1 94 ? 9.622 -3.625 3.201 1.00 92.25 94 PRO A C 1
ATOM 782 O O . PRO A 1 94 ? 8.891 -4.359 3.878 1.00 92.25 94 PRO A O 1
ATOM 785 N N . LEU A 1 95 ? 9.622 -3.643 1.875 1.00 89.50 95 LEU A N 1
ATOM 786 C CA . LEU A 1 95 ? 9.052 -4.734 1.108 1.00 89.50 95 LEU A CA 1
ATOM 787 C C . LEU A 1 95 ? 9.996 -5.940 1.189 1.00 89.50 95 LEU A C 1
ATOM 789 O O . LEU A 1 95 ? 11.215 -5.762 1.192 1.00 89.50 95 LEU A O 1
ATOM 793 N N . PRO A 1 96 ? 9.467 -7.171 1.239 1.00 86.12 96 PRO A N 1
ATOM 794 C CA . PRO A 1 96 ? 10.301 -8.360 1.130 1.00 86.12 96 PRO A CA 1
ATOM 795 C C . PRO A 1 96 ? 11.048 -8.370 -0.209 1.00 86.12 96 PRO A C 1
ATOM 797 O O . PRO A 1 96 ? 10.446 -8.080 -1.242 1.00 86.12 96 PRO A O 1
ATOM 800 N N . GLU A 1 97 ? 12.319 -8.769 -0.215 1.00 73.69 97 GLU A N 1
ATOM 801 C CA . GLU A 1 97 ? 13.178 -8.771 -1.416 1.00 73.69 97 GLU A CA 1
ATOM 802 C C . GLU A 1 97 ? 12.543 -9.528 -2.597 1.00 73.69 97 GLU A C 1
ATOM 804 O O . GLU A 1 97 ? 12.549 -9.059 -3.734 1.00 73.69 97 GLU A O 1
ATOM 809 N N . ASN A 1 98 ? 11.849 -10.633 -2.308 1.00 71.69 98 ASN A N 1
ATOM 810 C CA . ASN A 1 98 ? 11.157 -11.454 -3.306 1.00 71.69 98 ASN A CA 1
ATOM 811 C C . ASN A 1 98 ? 9.978 -10.753 -4.008 1.00 71.69 98 ASN A C 1
ATOM 813 O O . ASN A 1 98 ? 9.452 -11.283 -4.981 1.00 71.69 98 ASN A O 1
ATOM 817 N N . THR A 1 99 ? 9.533 -9.590 -3.523 1.00 75.81 99 THR A N 1
ATOM 818 C CA . THR A 1 99 ? 8.404 -8.844 -4.112 1.00 75.81 99 THR A CA 1
ATOM 819 C C . THR A 1 99 ? 8.822 -7.839 -5.181 1.00 75.81 99 THR A C 1
ATOM 821 O O . THR A 1 99 ? 7.966 -7.330 -5.899 1.00 75.81 99 THR A O 1
ATOM 824 N N . LEU A 1 100 ? 10.123 -7.558 -5.296 1.00 67.44 100 LEU A N 1
ATOM 825 C CA . LEU A 1 100 ? 10.665 -6.558 -6.219 1.00 67.44 100 LEU A CA 1
ATOM 826 C C . LEU A 1 100 ? 11.446 -7.167 -7.385 1.00 67.44 100 LEU A C 1
ATOM 828 O O . LEU A 1 100 ? 11.867 -6.435 -8.276 1.00 67.44 100 LEU A O 1
ATOM 832 N N . LEU A 1 101 ? 11.615 -8.491 -7.404 1.00 60.69 101 LEU A N 1
ATOM 833 C CA . LEU A 1 101 ? 12.398 -9.206 -8.412 1.00 60.69 101 LEU A CA 1
ATOM 834 C C . LEU A 1 101 ? 11.997 -8.811 -9.843 1.00 60.69 101 LEU A C 1
ATOM 836 O O . LEU A 1 101 ? 12.855 -8.436 -10.631 1.00 60.69 101 LEU A O 1
ATOM 840 N N . ALA A 1 102 ? 10.699 -8.771 -10.155 1.00 58.72 102 ALA A N 1
ATOM 841 C CA . ALA A 1 102 ? 10.220 -8.378 -11.483 1.00 58.72 102 ALA A CA 1
ATOM 842 C C . ALA A 1 102 ? 10.556 -6.924 -11.877 1.00 58.72 102 ALA A C 1
ATOM 844 O O . ALA A 1 102 ? 10.601 -6.622 -13.061 1.00 58.72 102 ALA A O 1
ATOM 845 N N . HIS A 1 103 ? 10.786 -6.022 -10.916 1.00 57.91 103 HIS A N 1
ATOM 846 C CA . HIS A 1 103 ? 11.138 -4.627 -11.196 1.00 57.91 103 HIS A CA 1
ATOM 847 C C . HIS A 1 103 ? 12.646 -4.429 -11.405 1.00 57.91 103 HIS A C 1
ATOM 849 O O . HIS A 1 103 ? 13.031 -3.630 -12.252 1.00 57.91 103 HIS A O 1
ATOM 855 N N . PHE A 1 104 ? 13.486 -5.165 -10.668 1.00 57.41 104 PHE A N 1
ATOM 856 C CA . PHE A 1 104 ? 14.948 -5.065 -10.772 1.00 57.41 104 PHE A CA 1
ATOM 857 C C . PHE A 1 104 ? 15.512 -5.743 -12.029 1.00 57.41 104 PHE A C 1
ATOM 859 O O . PHE A 1 104 ? 16.495 -5.275 -12.591 1.00 57.41 104 PHE A O 1
ATOM 866 N N . PHE A 1 105 ? 14.875 -6.803 -12.536 1.00 54.62 105 PHE A N 1
ATOM 867 C CA . PHE A 1 105 ? 15.356 -7.463 -13.758 1.00 54.62 105 PHE A CA 1
ATOM 868 C C . PHE A 1 105 ? 15.159 -6.636 -15.041 1.00 54.62 105 PHE A C 1
ATOM 870 O O . PHE A 1 105 ? 15.780 -6.954 -16.052 1.00 54.62 105 PHE A O 1
ATOM 877 N N . ASP A 1 106 ? 14.357 -5.568 -15.000 1.00 54.03 106 ASP A N 1
ATOM 878 C CA . ASP A 1 106 ? 14.226 -4.624 -16.116 1.00 54.03 106 ASP A CA 1
ATOM 879 C C . ASP A 1 106 ? 15.275 -3.491 -16.063 1.00 54.03 106 ASP A C 1
ATOM 881 O O . ASP A 1 106 ? 15.463 -2.802 -17.068 1.00 54.03 106 ASP A O 1
ATOM 885 N N . SER A 1 107 ? 15.963 -3.276 -14.928 1.00 51.34 107 SER A N 1
ATOM 886 C CA . SER A 1 107 ? 16.909 -2.158 -14.753 1.00 51.34 107 SER A CA 1
ATOM 887 C C . SER A 1 107 ? 18.377 -2.493 -15.035 1.00 51.34 107 SER A C 1
ATOM 889 O O . SER A 1 107 ? 19.169 -1.565 -15.175 1.00 51.34 107 SER A O 1
ATOM 891 N N . ASP A 1 108 ? 18.735 -3.774 -15.181 1.00 48.44 108 ASP A N 1
ATOM 892 C CA . ASP A 1 108 ? 20.140 -4.220 -15.167 1.00 48.44 108 ASP A CA 1
ATOM 893 C C . ASP A 1 108 ? 20.613 -4.874 -16.485 1.00 48.44 108 ASP A C 1
ATOM 895 O O . ASP A 1 108 ? 21.501 -5.725 -16.485 1.00 48.44 108 ASP A O 1
ATOM 899 N N . PHE A 1 109 ? 20.065 -4.475 -17.637 1.00 49.88 109 PHE A N 1
ATOM 900 C CA . PHE A 1 109 ? 20.750 -4.687 -18.924 1.00 49.88 109 PHE A CA 1
ATOM 901 C C . PHE A 1 109 ? 21.176 -3.344 -19.519 1.00 49.88 109 PHE A C 1
ATOM 903 O O . PHE A 1 109 ? 20.791 -2.967 -20.626 1.00 49.88 109 PHE A O 1
ATOM 910 N N . GLU A 1 110 ? 21.975 -2.591 -18.761 1.00 53.41 110 GLU A N 1
ATOM 911 C CA . GLU A 1 110 ? 22.886 -1.640 -19.386 1.00 53.41 110 GLU A CA 1
ATOM 912 C C . GLU A 1 110 ? 23.976 -2.468 -20.074 1.00 53.41 110 GLU A C 1
ATOM 914 O O . GLU A 1 110 ? 24.886 -3.007 -19.451 1.00 53.41 110 GLU A O 1
ATOM 919 N N . GLU A 1 111 ? 23.797 -2.644 -21.382 1.00 51.12 111 GLU A N 1
ATOM 920 C CA . GLU A 1 111 ? 24.800 -3.119 -22.324 1.00 51.12 111 GLU A CA 1
ATOM 921 C C . GLU A 1 111 ? 26.078 -2.289 -22.112 1.00 51.12 111 GLU A C 1
ATOM 923 O O . GLU A 1 111 ? 26.194 -1.164 -22.598 1.00 51.12 111 GLU A O 1
ATOM 928 N N . GLU A 1 112 ? 27.024 -2.815 -21.331 1.00 46.88 112 GLU A N 1
ATOM 929 C CA . GLU A 1 112 ? 28.402 -2.332 -21.277 1.00 46.88 112 GLU A CA 1
ATOM 930 C C . GLU A 1 112 ? 28.941 -2.387 -22.709 1.00 46.88 112 GLU A C 1
ATOM 932 O O . GLU A 1 112 ? 29.397 -3.429 -23.171 1.00 46.88 112 GLU A O 1
ATOM 937 N N . THR A 1 113 ? 28.819 -1.292 -23.461 1.00 45.72 113 THR A N 1
ATOM 938 C CA . THR A 1 113 ? 29.401 -1.157 -24.795 1.00 45.72 113 THR A CA 1
ATOM 939 C C . THR A 1 113 ? 30.899 -0.891 -24.635 1.00 45.72 113 THR A C 1
ATOM 941 O O . THR A 1 113 ? 31.263 0.230 -24.255 1.00 45.72 113 THR A O 1
ATOM 944 N N . PRO A 1 114 ? 31.815 -1.822 -24.963 1.00 46.38 114 PRO A N 1
ATOM 945 C CA . PRO A 1 114 ? 33.220 -1.481 -25.062 1.00 46.38 114 PRO A CA 1
ATOM 946 C C . PRO A 1 114 ? 33.395 -0.768 -26.403 1.00 46.38 114 PRO A C 1
ATOM 948 O O . PRO A 1 114 ? 33.204 -1.340 -27.479 1.00 46.38 114 PRO A O 1
ATOM 951 N N . LEU A 1 115 ? 33.718 0.521 -26.332 1.00 48.56 115 LEU A N 1
ATOM 952 C CA . LEU A 1 115 ? 34.060 1.352 -27.477 1.00 48.56 115 LEU A CA 1
ATOM 953 C C . LEU A 1 115 ? 35.192 0.679 -28.275 1.00 48.56 115 LEU A C 1
ATOM 955 O O . LEU A 1 115 ? 36.309 0.524 -27.785 1.00 48.56 115 LEU A O 1
ATOM 959 N N . GLY A 1 116 ? 34.885 0.245 -29.496 1.00 42.75 116 GLY A N 1
ATOM 960 C CA . GLY A 1 116 ? 35.823 -0.482 -30.340 1.00 42.75 116 GLY A CA 1
ATOM 961 C C . GLY A 1 116 ? 36.947 0.379 -30.916 1.00 42.75 116 GLY A C 1
ATOM 962 O O . GLY A 1 116 ? 36.772 1.562 -31.201 1.00 42.75 116 GLY A O 1
ATOM 963 N N . THR A 1 117 ? 38.058 -0.284 -31.236 1.00 40.84 117 THR A N 1
ATOM 964 C CA . THR A 1 117 ? 38.840 0.009 -32.442 1.00 40.84 117 THR A CA 1
ATOM 965 C C . THR A 1 117 ? 39.267 -1.304 -33.099 1.00 40.84 117 THR A C 1
ATOM 967 O O . THR A 1 117 ? 39.962 -2.086 -32.461 1.00 40.84 117 THR A O 1
ATOM 970 N N . ALA A 1 118 ? 38.791 -1.499 -34.339 1.00 48.53 118 ALA A N 1
ATOM 971 C CA . ALA A 1 118 ? 39.445 -2.080 -35.527 1.00 48.53 118 ALA A CA 1
ATOM 972 C C . ALA A 1 118 ? 40.455 -3.236 -35.296 1.00 48.53 118 ALA A C 1
ATOM 974 O O . ALA A 1 118 ? 41.443 -3.070 -34.599 1.00 48.53 118 ALA A O 1
ATOM 975 N N . ASP A 1 119 ? 40.322 -4.434 -35.872 1.00 40.50 119 ASP A N 1
ATOM 976 C CA . ASP A 1 119 ? 40.108 -4.712 -37.292 1.00 40.50 119 ASP A CA 1
ATOM 977 C C . ASP A 1 119 ? 39.725 -6.192 -37.543 1.00 40.50 119 ASP A C 1
ATOM 979 O O . ASP A 1 119 ? 40.257 -7.107 -36.923 1.00 40.50 119 ASP A O 1
ATOM 983 N N . ASN A 1 120 ? 38.890 -6.375 -38.572 1.00 43.72 120 ASN A N 1
ATOM 984 C CA . ASN A 1 120 ? 38.786 -7.512 -39.503 1.00 43.72 120 ASN A CA 1
ATOM 985 C C . ASN A 1 120 ? 38.217 -8.889 -39.062 1.00 43.72 120 ASN A C 1
ATOM 987 O O . ASN A 1 120 ? 38.872 -9.727 -38.453 1.00 43.72 120 ASN A O 1
ATOM 991 N N . GLN A 1 121 ? 37.009 -9.166 -39.571 1.00 45.00 121 GLN A N 1
ATOM 992 C CA . GLN A 1 121 ? 36.421 -10.491 -39.851 1.00 45.00 121 GLN A CA 1
ATOM 993 C C . GLN A 1 121 ? 37.281 -11.321 -40.851 1.00 45.00 121 GLN A C 1
ATOM 995 O O . GLN A 1 121 ? 38.119 -10.711 -41.521 1.00 45.00 121 GLN A O 1
ATOM 1000 N N . PRO A 1 122 ? 37.053 -12.649 -41.076 1.00 49.03 122 PRO A N 1
ATOM 1001 C CA . PRO A 1 122 ? 35.771 -13.356 -40.897 1.00 49.03 122 PRO A CA 1
ATOM 1002 C C . PRO A 1 122 ? 35.783 -14.814 -40.364 1.00 49.03 122 PRO A C 1
ATOM 1004 O O . PRO A 1 122 ? 36.759 -15.546 -40.464 1.00 49.03 122 PRO A O 1
ATOM 1007 N N . ALA A 1 123 ? 34.569 -15.233 -39.974 1.00 42.97 123 ALA A N 1
ATOM 1008 C CA . ALA A 1 123 ? 33.961 -16.566 -40.115 1.00 42.97 123 ALA A CA 1
ATOM 1009 C C . ALA A 1 123 ? 34.495 -17.752 -39.286 1.00 42.97 123 ALA A C 1
ATOM 1011 O O . ALA A 1 123 ? 35.541 -18.308 -39.590 1.00 42.97 123 ALA A O 1
ATOM 1012 N N . ALA A 1 124 ? 33.654 -18.276 -38.386 1.00 36.06 124 ALA A N 1
ATOM 1013 C CA . ALA A 1 124 ? 33.050 -19.613 -38.504 1.00 36.06 124 ALA A CA 1
ATOM 1014 C C . ALA A 1 124 ? 32.152 -19.929 -37.290 1.00 36.06 124 ALA A C 1
ATOM 1016 O O . ALA A 1 124 ? 32.271 -19.347 -36.222 1.00 36.06 124 ALA A O 1
ATOM 1017 N N . CYS A 1 125 ? 31.210 -20.828 -37.532 1.00 46.59 125 CYS A N 1
ATOM 1018 C CA . CYS A 1 125 ? 30.147 -21.362 -36.687 1.00 46.59 125 CYS A CA 1
ATOM 1019 C C . CYS A 1 125 ? 30.581 -22.234 -35.485 1.00 46.59 125 CYS A C 1
ATOM 1021 O O . CYS A 1 125 ? 31.593 -22.924 -35.576 1.00 46.59 125 CYS A O 1
ATOM 1023 N N . GLY A 1 126 ? 29.679 -22.345 -34.492 1.00 39.38 126 GLY A N 1
ATOM 1024 C CA . GLY A 1 126 ? 29.617 -23.400 -33.453 1.00 39.38 126 GLY A CA 1
ATOM 1025 C C . GLY A 1 126 ? 30.551 -23.151 -32.264 1.00 39.38 126 GLY A C 1
ATOM 1026 O O . GLY A 1 126 ? 31.566 -22.498 -32.428 1.00 39.38 126 GLY A O 1
ATOM 1027 N N . ASP A 1 127 ? 30.335 -23.610 -31.038 1.00 39.50 127 ASP A N 1
ATOM 1028 C CA . ASP A 1 127 ? 29.330 -24.429 -30.357 1.00 39.50 127 ASP A CA 1
ATOM 1029 C C . ASP A 1 127 ? 29.618 -24.242 -28.842 1.00 39.50 127 ASP A C 1
ATOM 1031 O O . ASP A 1 127 ? 30.690 -23.781 -28.454 1.00 39.50 127 ASP A O 1
ATOM 1035 N N . PHE A 1 128 ? 28.646 -24.583 -28.011 1.00 44.00 128 PHE A N 1
ATOM 1036 C CA . PHE A 1 128 ? 28.598 -24.619 -26.548 1.00 44.00 128 PHE A CA 1
ATOM 1037 C C . PHE A 1 128 ? 29.901 -24.993 -25.798 1.00 44.00 128 PHE A C 1
ATOM 1039 O O . PHE A 1 128 ? 30.456 -26.067 -26.031 1.00 44.00 128 PHE A O 1
ATOM 1046 N N . SER A 1 129 ? 30.299 -24.203 -24.786 1.00 44.06 129 SER A N 1
ATOM 1047 C CA . SER A 1 129 ? 30.724 -24.700 -23.457 1.00 44.06 129 SER A CA 1
ATOM 1048 C C . SER A 1 129 ? 30.945 -23.564 -22.456 1.00 44.06 129 SER A C 1
ATOM 1050 O O . SER A 1 129 ? 31.483 -22.521 -22.802 1.00 44.06 129 SER A O 1
ATOM 1052 N N . ALA A 1 130 ? 30.518 -23.801 -21.214 1.00 52.03 130 ALA A N 1
ATOM 1053 C CA . ALA A 1 130 ? 30.761 -22.948 -20.060 1.00 52.03 130 ALA A CA 1
ATOM 1054 C C . ALA A 1 130 ? 32.268 -22.792 -19.812 1.00 52.03 130 ALA A C 1
ATOM 1056 O O . ALA A 1 130 ? 32.976 -23.781 -19.622 1.00 52.03 130 ALA A O 1
ATOM 1057 N N . GLU A 1 131 ? 32.739 -21.554 -19.824 1.00 48.47 131 GLU A N 1
ATOM 1058 C CA . GLU A 1 131 ? 34.102 -21.191 -19.464 1.00 48.47 131 GLU A CA 1
ATOM 1059 C C . GLU A 1 131 ? 34.141 -20.824 -17.976 1.00 48.47 131 GLU A C 1
ATOM 1061 O O . GLU A 1 131 ? 33.705 -19.751 -17.569 1.00 48.47 131 GLU A O 1
ATOM 1066 N N . GLU A 1 132 ? 34.612 -21.772 -17.157 1.00 53.88 132 GLU A N 1
ATOM 1067 C CA . GLU A 1 132 ? 35.088 -21.509 -15.796 1.00 53.88 132 GLU A CA 1
ATOM 1068 C C . GLU A 1 132 ? 36.279 -20.551 -15.902 1.00 53.88 132 GLU A C 1
ATOM 1070 O O . GLU A 1 132 ? 37.311 -20.892 -16.489 1.00 53.88 132 GLU A O 1
ATOM 1075 N N . THR A 1 133 ? 36.135 -19.334 -15.385 1.00 59.94 133 THR A N 1
ATOM 1076 C CA . THR A 1 133 ? 37.218 -18.353 -15.401 1.00 59.94 133 THR A CA 1
ATOM 1077 C C . THR A 1 133 ? 38.181 -18.622 -14.245 1.00 59.94 133 THR A C 1
ATOM 1079 O O . THR A 1 133 ? 37.813 -19.115 -13.178 1.00 59.94 133 THR A O 1
ATOM 1082 N N . GLU A 1 134 ? 39.457 -18.288 -14.443 1.00 56.00 134 GLU A N 1
ATOM 1083 C CA . GLU A 1 134 ? 40.533 -18.497 -13.458 1.00 56.00 134 GLU A CA 1
ATOM 1084 C C . GLU A 1 134 ? 40.300 -17.746 -12.126 1.00 56.00 134 GLU A C 1
ATOM 1086 O O . GLU A 1 134 ? 40.948 -18.037 -11.117 1.00 56.00 134 GLU A O 1
ATOM 1091 N N . GLU A 1 135 ? 39.350 -16.810 -12.100 1.00 55.44 135 GLU A N 1
ATOM 1092 C CA . GLU A 1 135 ? 38.954 -16.039 -10.920 1.00 55.44 135 GLU A CA 1
ATOM 1093 C C . GLU A 1 135 ? 38.124 -16.871 -9.922 1.00 55.44 135 GLU A C 1
ATOM 1095 O O . GLU A 1 135 ? 38.293 -16.718 -8.707 1.00 55.44 135 GLU A O 1
ATOM 1100 N N . ASP A 1 136 ? 37.323 -17.831 -10.401 1.00 55.47 136 ASP A N 1
ATOM 1101 C CA . ASP A 1 136 ? 36.483 -18.690 -9.550 1.00 55.47 136 ASP A CA 1
ATOM 1102 C C . ASP A 1 136 ? 37.317 -19.692 -8.730 1.00 55.47 136 ASP A C 1
ATOM 1104 O O . ASP A 1 136 ? 37.016 -19.978 -7.565 1.00 55.47 136 ASP A O 1
ATOM 1108 N N . ALA A 1 137 ? 38.439 -20.163 -9.288 1.00 59.97 137 ALA A N 1
ATOM 1109 C CA . ALA A 1 137 ? 39.372 -21.051 -8.592 1.00 59.97 137 ALA A CA 1
ATOM 1110 C C . ALA A 1 137 ? 40.090 -20.350 -7.422 1.00 59.97 137 ALA A C 1
ATOM 1112 O O . ALA A 1 137 ? 40.347 -20.966 -6.382 1.00 59.97 137 ALA A O 1
ATOM 1113 N N . ALA A 1 138 ? 40.391 -19.054 -7.562 1.00 65.06 138 ALA A N 1
ATOM 1114 C CA . ALA A 1 138 ? 41.028 -18.270 -6.505 1.00 65.06 138 ALA A CA 1
ATOM 1115 C C . ALA A 1 138 ? 40.082 -18.031 -5.315 1.00 65.06 138 ALA A C 1
ATOM 1117 O O . ALA A 1 138 ? 40.519 -18.046 -4.160 1.00 65.06 138 ALA A O 1
ATOM 1118 N N . CYS A 1 139 ? 38.784 -17.862 -5.583 1.00 63.19 139 CYS A N 1
ATOM 1119 C CA . CYS A 1 139 ? 37.771 -17.640 -4.553 1.00 63.19 139 CYS A CA 1
ATOM 1120 C C . CYS A 1 139 ? 37.564 -18.884 -3.669 1.00 63.19 139 CYS A C 1
ATOM 1122 O O . CYS A 1 139 ? 37.560 -18.783 -2.438 1.00 63.19 139 CYS A O 1
ATOM 1124 N N . LEU A 1 140 ? 37.491 -20.074 -4.278 1.00 67.00 140 LEU A N 1
ATOM 1125 C CA . LEU A 1 140 ? 37.362 -21.340 -3.544 1.00 67.00 140 LEU A CA 1
ATOM 1126 C C . LEU A 1 140 ? 38.574 -21.615 -2.642 1.00 67.00 140 LEU A C 1
ATOM 1128 O O . LEU A 1 140 ? 38.408 -22.006 -1.486 1.00 67.00 140 LEU A O 1
ATOM 1132 N N . ALA A 1 141 ? 39.788 -21.334 -3.125 1.00 72.12 141 ALA A N 1
ATOM 1133 C CA . ALA A 1 141 ? 41.003 -21.500 -2.329 1.00 72.12 141 ALA A CA 1
ATOM 1134 C C . ALA A 1 141 ? 41.037 -20.567 -1.102 1.00 72.12 141 ALA A C 1
ATOM 1136 O O . ALA A 1 141 ? 41.467 -20.978 -0.021 1.00 72.12 141 ALA A O 1
ATOM 1137 N N . ALA A 1 142 ? 40.553 -19.327 -1.244 1.00 69.44 142 ALA A N 1
ATOM 1138 C CA . ALA A 1 142 ? 40.501 -18.367 -0.143 1.00 69.44 142 ALA A CA 1
ATOM 1139 C C . ALA A 1 142 ? 39.494 -18.779 0.948 1.00 69.44 142 ALA A C 1
ATOM 1141 O O . ALA A 1 142 ? 39.790 -18.639 2.140 1.00 69.44 142 ALA A O 1
ATOM 1142 N N . LEU A 1 143 ? 38.339 -19.331 0.558 1.00 72.00 143 LEU A N 1
ATOM 1143 C CA . LEU A 1 143 ? 37.316 -19.807 1.494 1.00 72.00 143 LEU A CA 1
ATOM 1144 C C . LEU A 1 143 ? 37.791 -21.028 2.297 1.00 72.00 143 LEU A C 1
ATOM 1146 O O . LEU A 1 143 ? 37.690 -21.020 3.528 1.00 72.00 143 LEU A O 1
ATOM 1150 N N . GLU A 1 144 ? 38.407 -22.019 1.644 1.00 80.25 144 GLU A N 1
ATOM 1151 C CA . GLU A 1 144 ? 38.975 -23.187 2.336 1.00 80.25 144 GLU A CA 1
ATOM 1152 C C . GLU A 1 144 ? 40.060 -22.795 3.355 1.00 80.25 144 GLU A C 1
ATOM 1154 O O . GLU A 1 144 ? 40.164 -23.382 4.439 1.00 80.25 144 GLU A O 1
ATOM 1159 N N . GLU A 1 145 ? 40.875 -21.781 3.044 1.00 74.31 145 GLU A N 1
ATOM 1160 C CA . GLU A 1 145 ? 41.901 -21.291 3.967 1.00 74.31 145 GLU A CA 1
ATOM 1161 C C . GLU A 1 145 ? 41.285 -20.586 5.188 1.00 74.31 145 GLU A C 1
ATOM 1163 O O . GLU A 1 145 ? 41.784 -20.731 6.311 1.00 74.31 145 GLU A O 1
ATOM 1168 N N . THR A 1 146 ? 40.182 -19.852 5.004 1.00 70.38 146 THR A N 1
ATOM 1169 C CA . THR A 1 146 ? 39.451 -19.233 6.120 1.00 70.38 146 THR A CA 1
ATOM 1170 C C . THR A 1 146 ? 38.744 -20.252 7.009 1.00 70.38 146 THR A C 1
ATOM 1172 O O . THR A 1 146 ? 38.835 -20.136 8.234 1.00 70.38 146 THR A O 1
ATOM 1175 N N . GLU A 1 147 ? 38.132 -21.294 6.441 1.00 76.94 147 GLU A N 1
ATOM 1176 C CA . GLU A 1 147 ? 37.506 -22.367 7.226 1.00 76.94 147 GLU A CA 1
ATOM 1177 C C . GLU A 1 147 ? 38.537 -23.124 8.069 1.00 76.94 147 GLU A C 1
ATOM 1179 O O . GLU A 1 147 ? 38.310 -23.387 9.253 1.00 76.94 147 GLU A O 1
ATOM 1184 N N . ARG A 1 148 ? 39.725 -23.392 7.511 1.00 72.69 148 ARG A N 1
ATOM 1185 C CA . ARG A 1 148 ? 40.815 -24.053 8.244 1.00 72.69 148 ARG A CA 1
ATOM 1186 C C . ARG A 1 148 ? 41.337 -23.203 9.408 1.00 72.69 148 ARG A C 1
ATOM 1188 O O . ARG A 1 148 ? 41.720 -23.755 10.440 1.00 72.69 148 ARG A O 1
ATOM 1195 N N . ARG A 1 149 ? 41.337 -21.870 9.273 1.00 69.69 149 ARG A N 1
ATOM 1196 C CA . ARG A 1 149 ? 41.696 -20.948 10.367 1.00 69.69 149 ARG A CA 1
ATOM 1197 C C . ARG A 1 149 ? 40.653 -20.956 11.480 1.00 69.69 149 ARG A C 1
ATOM 1199 O O . ARG A 1 149 ? 41.040 -21.049 12.645 1.00 69.69 149 ARG A O 1
ATOM 1206 N N . LEU A 1 150 ? 39.365 -20.908 11.133 1.00 65.69 150 LEU A N 1
ATOM 1207 C CA . LEU A 1 150 ? 38.274 -20.936 12.113 1.00 65.69 150 LEU A CA 1
ATOM 1208 C C . LEU A 1 150 ? 38.246 -22.265 12.880 1.00 65.69 150 LEU A C 1
ATOM 1210 O O . LEU A 1 150 ? 38.174 -22.250 14.105 1.00 65.69 150 LEU A O 1
ATOM 1214 N N . ALA A 1 151 ? 38.460 -23.392 12.193 1.00 67.50 151 ALA A N 1
ATOM 1215 C CA . ALA A 1 151 ? 38.512 -24.715 12.818 1.00 67.50 151 ALA A CA 1
ATOM 1216 C C . ALA A 1 151 ? 39.653 -24.892 13.844 1.00 67.50 151 ALA A C 1
ATOM 1218 O O . ALA A 1 151 ? 39.552 -25.740 14.725 1.00 67.50 151 ALA A O 1
ATOM 1219 N N . SER A 1 152 ? 40.733 -24.101 13.764 1.00 60.03 152 SER A N 1
ATOM 1220 C CA . SER A 1 152 ? 41.838 -24.146 14.741 1.00 60.03 152 SER A CA 1
ATOM 1221 C C . SER A 1 152 ? 41.636 -23.258 15.975 1.00 60.03 152 SER A C 1
ATOM 1223 O O . SER A 1 152 ? 42.399 -23.368 16.935 1.00 60.03 152 SER A O 1
ATOM 1225 N N . SER A 1 153 ? 40.643 -22.362 15.962 1.00 57.53 153 SER A N 1
ATOM 1226 C CA . SER A 1 153 ? 40.481 -21.357 17.018 1.00 57.53 153 SER A CA 1
ATOM 1227 C C . SER A 1 153 ? 39.578 -21.816 18.173 1.00 57.53 153 SER A C 1
ATOM 1229 O O . SER A 1 153 ? 39.591 -21.177 19.226 1.00 57.53 153 SER A O 1
ATOM 1231 N N . ASP A 1 154 ? 38.861 -22.934 18.014 1.00 56.09 154 ASP A N 1
ATOM 1232 C CA . ASP A 1 154 ? 37.904 -23.451 19.004 1.00 56.09 154 ASP A CA 1
ATOM 1233 C C . ASP A 1 154 ? 38.510 -24.438 20.027 1.00 56.09 154 ASP A C 1
ATOM 1235 O O . ASP A 1 154 ? 37.850 -24.791 21.003 1.00 56.09 154 ASP A O 1
ATOM 1239 N N . GLU A 1 155 ? 39.781 -24.844 19.894 1.00 56.00 155 GLU A N 1
ATOM 1240 C CA . GLU A 1 155 ? 40.425 -25.758 20.863 1.00 56.00 155 GLU A CA 1
ATOM 1241 C C . GLU A 1 155 ? 41.109 -25.064 22.059 1.00 56.00 155 GLU A C 1
ATOM 1243 O O . GLU A 1 155 ? 41.602 -25.748 22.955 1.00 56.00 155 GLU A O 1
ATOM 1248 N N . ASN A 1 156 ? 41.128 -23.726 22.143 1.00 54.78 156 ASN A N 1
ATOM 1249 C CA . ASN A 1 156 ? 41.903 -23.021 23.180 1.00 54.78 156 ASN A CA 1
ATOM 1250 C C . ASN A 1 156 ? 41.077 -22.260 24.236 1.00 54.78 156 ASN A C 1
ATOM 1252 O O . ASN A 1 156 ? 41.612 -21.388 24.921 1.00 54.78 156 ASN A O 1
ATOM 1256 N N . HIS A 1 157 ? 39.790 -22.583 24.414 1.00 53.88 157 HIS A N 1
ATOM 1257 C CA . HIS A 1 157 ? 38.953 -21.970 25.456 1.00 53.88 157 HIS A CA 1
ATOM 1258 C C . HIS A 1 157 ? 38.344 -22.987 26.430 1.00 53.88 157 HIS A C 1
ATOM 1260 O O . HIS A 1 157 ? 37.131 -23.034 26.607 1.00 53.88 157 HIS A O 1
ATOM 1266 N N . LEU A 1 158 ? 39.183 -23.794 27.092 1.00 56.47 158 LEU A N 1
ATOM 1267 C CA . LEU A 1 158 ? 38.734 -24.588 28.243 1.00 56.47 158 LEU A CA 1
ATOM 1268 C C . LEU A 1 158 ? 39.813 -24.838 29.313 1.00 56.47 158 LEU A C 1
ATOM 1270 O O . LEU A 1 158 ? 39.884 -25.932 29.857 1.00 56.47 158 LEU A O 1
ATOM 1274 N N . ILE A 1 159 ? 40.649 -23.852 29.659 1.00 57.16 159 ILE A N 1
ATOM 1275 C CA . ILE A 1 159 ? 41.397 -23.878 30.933 1.00 57.16 159 ILE A CA 1
ATOM 1276 C C . ILE A 1 159 ? 41.544 -22.447 31.464 1.00 57.16 159 ILE A C 1
ATOM 1278 O O . ILE A 1 159 ? 42.463 -21.745 31.064 1.00 57.16 159 ILE A O 1
ATOM 1282 N N . HIS A 1 160 ? 40.626 -22.013 32.335 1.00 45.75 160 HIS A N 1
ATOM 1283 C CA . HIS A 1 160 ? 40.913 -21.279 33.582 1.00 45.75 160 HIS A CA 1
ATOM 1284 C C . HIS A 1 160 ? 39.604 -20.847 34.275 1.00 45.75 160 HIS A C 1
ATOM 1286 O O . HIS A 1 160 ? 39.293 -19.666 34.381 1.00 45.75 160 HIS A O 1
ATOM 1292 N N . ASP A 1 161 ? 38.854 -21.825 34.791 1.00 43.62 161 ASP A N 1
ATOM 1293 C CA . ASP A 1 161 ? 37.980 -21.620 35.953 1.00 43.62 161 ASP A CA 1
ATOM 1294 C C . ASP A 1 161 ? 38.815 -21.898 37.212 1.00 43.62 161 ASP A C 1
ATOM 1296 O O . ASP A 1 161 ? 39.091 -23.062 37.527 1.00 43.62 161 ASP A O 1
ATOM 1300 N N . ARG A 1 162 ? 39.267 -20.839 37.900 1.00 43.72 162 ARG A N 1
ATOM 1301 C CA . ARG A 1 162 ? 39.537 -20.844 39.348 1.00 43.72 162 ARG A CA 1
ATOM 1302 C C . ARG A 1 162 ? 39.694 -19.439 39.918 1.00 43.72 162 ARG A C 1
ATOM 1304 O O . ARG A 1 162 ? 40.506 -18.672 39.359 1.00 43.72 162 ARG A O 1
#

Foldseek 3Di:
DKDADADPQNLVQVVVQCVQPVVVQRKHFRMWDADVVQRKIKTWIDSHAQDPVVRGGDPPWHKMKMARLVVQWIWIATPDVVRVVVPDIGDTDHHDPSRNVVVVVVVPPPPPDDDDDDDDDDDDDDDDDDDDDPVVVVVVVVVVVVVVVVVVPPPPPDDDDD

Organism: NCBI:txid370345